Protein AF-A0A3M1YG56-F1 (afdb_monomer_lite)

Structure (mmCIF, N/CA/C/O backbone):
data_AF-A0A3M1YG56-F1
#
_entry.id   AF-A0A3M1YG56-F1
#
loop_
_atom_site.group_PDB
_atom_site.id
_atom_site.type_symbol
_atom_site.label_atom_id
_atom_site.label_alt_id
_atom_site.label_comp_id
_atom_site.label_asym_id
_atom_site.label_entity_id
_atom_site.label_seq_id
_atom_site.pdbx_PDB_ins_code
_atom_site.Cartn_x
_atom_site.Cartn_y
_atom_site.Cartn_z
_atom_site.occupancy
_atom_site.B_iso_or_equiv
_atom_site.auth_seq_id
_atom_site.auth_comp_id
_atom_site.auth_asym_id
_atom_site.auth_atom_id
_atom_site.pdbx_PDB_model_num
ATOM 1 N N . MET A 1 1 ? -14.607 -6.854 -1.137 1.00 84.62 1 MET A N 1
ATOM 2 C CA . MET A 1 1 ? -14.211 -7.773 -2.242 1.00 84.62 1 MET A CA 1
ATOM 3 C C . MET A 1 1 ? -13.943 -9.179 -1.688 1.00 84.62 1 MET A C 1
ATOM 5 O O . MET A 1 1 ? -14.117 -9.365 -0.492 1.00 84.62 1 MET A O 1
ATOM 9 N N . GLN A 1 2 ? -13.578 -10.188 -2.498 1.00 87.44 2 GLN A N 1
ATOM 10 C CA . GLN A 1 2 ? -13.182 -11.500 -1.943 1.00 87.44 2 GLN A CA 1
ATOM 11 C C . GLN A 1 2 ? -11.923 -11.340 -1.071 1.00 87.44 2 GLN A C 1
ATOM 13 O O . GLN A 1 2 ? -11.039 -10.563 -1.417 1.00 87.44 2 GLN A O 1
ATOM 18 N N . PHE A 1 3 ? -11.859 -12.056 0.054 1.00 92.69 3 PHE A N 1
ATOM 19 C CA . PHE A 1 3 ? -10.696 -12.068 0.946 1.00 92.69 3 PHE A CA 1
ATOM 20 C C . PHE A 1 3 ? -9.442 -12.590 0.234 1.00 92.69 3 PHE A C 1
ATOM 22 O O . PHE A 1 3 ? -9.493 -13.628 -0.438 1.00 92.69 3 PHE A O 1
ATOM 29 N N . ILE A 1 4 ? -8.329 -11.882 0.404 1.00 95.19 4 ILE A N 1
ATOM 30 C CA . ILE A 1 4 ? -7.024 -12.229 -0.152 1.00 95.19 4 ILE A CA 1
ATOM 31 C C . ILE A 1 4 ? -6.170 -12.774 0.984 1.00 95.19 4 ILE A C 1
ATOM 33 O O . ILE A 1 4 ? -5.742 -12.033 1.857 1.00 95.19 4 ILE A O 1
ATOM 37 N N . SER A 1 5 ? -5.939 -14.083 0.960 1.00 96.19 5 SER A N 1
ATOM 38 C CA . SER A 1 5 ? -5.171 -14.766 2.000 1.00 96.19 5 SER A CA 1
ATOM 39 C C . SER A 1 5 ? -3.678 -14.467 1.913 1.00 96.19 5 SER A C 1
ATOM 41 O O . SER A 1 5 ? -3.145 -14.395 0.802 1.00 96.19 5 SER A O 1
ATOM 43 N N . GLU A 1 6 ? -2.995 -14.514 3.051 1.00 95.69 6 GLU A N 1
ATOM 44 C CA . GLU A 1 6 ? -1.534 -14.494 3.203 1.00 95.69 6 GLU A CA 1
ATOM 45 C C . GLU A 1 6 ? -0.798 -15.335 2.145 1.00 95.69 6 GLU A C 1
ATOM 47 O O . GLU A 1 6 ? 0.073 -14.828 1.448 1.00 95.69 6 GLU A O 1
ATOM 52 N N . THR A 1 7 ? -1.225 -16.578 1.896 1.00 96.50 7 THR A N 1
ATOM 53 C CA . THR A 1 7 ? -0.599 -17.456 0.884 1.00 96.50 7 THR A CA 1
ATOM 54 C C . THR A 1 7 ? -0.560 -16.849 -0.526 1.00 96.50 7 THR A C 1
ATOM 56 O O . THR A 1 7 ? 0.366 -17.109 -1.292 1.00 96.50 7 THR A O 1
ATOM 59 N N . ILE A 1 8 ? -1.570 -16.063 -0.907 1.00 96.62 8 ILE A N 1
ATOM 60 C CA . ILE A 1 8 ? -1.601 -15.388 -2.213 1.00 96.62 8 ILE A CA 1
ATOM 61 C C . ILE A 1 8 ? -0.617 -14.221 -2.206 1.00 96.62 8 ILE A C 1
ATOM 63 O O . ILE A 1 8 ? 0.118 -14.040 -3.176 1.00 96.62 8 ILE A O 1
ATOM 67 N N . ILE A 1 9 ? -0.582 -13.471 -1.106 1.00 97.25 9 ILE A N 1
ATOM 68 C CA . ILE A 1 9 ? 0.311 -12.328 -0.912 1.00 97.25 9 ILE A CA 1
ATOM 69 C C . ILE A 1 9 ? 1.769 -12.789 -0.990 1.00 97.25 9 ILE A C 1
ATOM 71 O O . ILE A 1 9 ? 2.539 -12.231 -1.766 1.00 97.25 9 ILE A O 1
ATOM 75 N N . GLU A 1 10 ? 2.129 -13.861 -0.282 1.00 96.38 10 GLU A N 1
ATOM 76 C CA . GLU A 1 10 ? 3.468 -14.460 -0.311 1.00 96.38 10 GLU A CA 1
ATOM 77 C C . GLU A 1 10 ? 3.866 -14.901 -1.725 1.00 96.38 10 GLU A C 1
ATOM 79 O O . GLU A 1 10 ? 4.941 -14.553 -2.214 1.00 96.38 10 GLU A O 1
ATOM 84 N N . GLN A 1 11 ? 2.982 -15.614 -2.434 1.00 96.69 11 GLN A N 1
ATOM 85 C CA . GLN A 1 11 ? 3.248 -16.057 -3.808 1.00 96.69 11 GLN A CA 1
ATOM 86 C C . GLN A 1 11 ? 3.488 -14.883 -4.759 1.00 96.69 11 GLN A C 1
ATOM 88 O O . GLN A 1 11 ? 4.349 -14.955 -5.645 1.00 96.69 11 GLN A O 1
ATOM 93 N N . VAL A 1 12 ? 2.720 -13.805 -4.597 1.00 96.56 12 VAL A N 1
ATOM 94 C CA . VAL A 1 12 ? 2.878 -12.583 -5.383 1.00 96.56 12 VAL A CA 1
ATOM 95 C C . VAL A 1 12 ? 4.171 -11.866 -5.005 1.00 96.56 12 VAL A C 1
ATOM 97 O O . VAL A 1 12 ? 4.931 -11.520 -5.908 1.00 96.56 12 VAL A O 1
ATOM 100 N N . ALA A 1 13 ? 4.467 -11.696 -3.717 1.00 95.06 13 ALA A N 1
ATOM 101 C CA . ALA A 1 13 ? 5.701 -11.080 -3.236 1.00 95.06 13 ALA A CA 1
ATOM 102 C C . ALA A 1 13 ? 6.938 -11.824 -3.764 1.00 95.06 13 ALA A C 1
ATOM 104 O O . ALA A 1 13 ? 7.835 -11.208 -4.338 1.00 95.06 13 ALA A O 1
ATOM 105 N N . GLU A 1 14 ? 6.950 -13.159 -3.703 1.00 94.75 14 GLU A N 1
ATOM 106 C CA . GLU A 1 14 ? 8.011 -13.982 -4.292 1.00 94.75 14 GLU A CA 1
ATOM 107 C C . GLU A 1 14 ? 8.111 -13.824 -5.816 1.00 94.75 14 GLU A C 1
ATOM 109 O O . GLU A 1 14 ? 9.202 -13.870 -6.391 1.00 94.75 14 GLU A O 1
ATOM 114 N N . ALA A 1 15 ? 6.983 -13.705 -6.518 1.00 93.56 15 ALA A N 1
ATOM 115 C CA . ALA A 1 15 ? 6.978 -13.512 -7.965 1.00 93.56 15 ALA A CA 1
ATOM 116 C C . ALA A 1 15 ? 7.540 -12.138 -8.357 1.00 93.56 15 ALA A C 1
ATOM 118 O O . ALA A 1 15 ? 8.352 -12.066 -9.278 1.00 93.56 15 ALA A O 1
ATOM 119 N N . VAL A 1 16 ? 7.151 -11.076 -7.646 1.00 92.94 16 VAL A N 1
ATOM 120 C CA . VAL A 1 16 ? 7.657 -9.714 -7.871 1.00 92.94 16 VAL A CA 1
ATOM 121 C C . VAL A 1 16 ? 9.135 -9.623 -7.482 1.00 92.94 16 VAL A C 1
ATOM 123 O O . VAL A 1 16 ? 9.935 -9.113 -8.263 1.00 92.94 16 VAL A O 1
ATOM 126 N N . GLY A 1 17 ? 9.536 -10.187 -6.339 1.00 88.56 17 GLY A N 1
ATOM 127 C CA . GLY A 1 17 ? 10.930 -10.197 -5.883 1.00 88.56 17 GLY A CA 1
ATOM 128 C C . GLY A 1 17 ? 11.881 -10.919 -6.847 1.00 88.56 17 GLY A C 1
ATOM 129 O O . GLY A 1 17 ? 13.010 -10.481 -7.056 1.00 88.56 17 GLY A O 1
ATOM 130 N N . ARG A 1 18 ? 11.410 -11.973 -7.529 1.00 90.38 18 ARG A N 1
ATOM 131 C CA . ARG A 1 18 ? 12.186 -12.699 -8.554 1.00 90.38 18 ARG A CA 1
ATOM 132 C C . ARG A 1 18 ? 12.492 -11.892 -9.814 1.00 90.38 18 ARG A C 1
ATOM 134 O O . ARG A 1 18 ? 13.338 -12.324 -10.596 1.00 90.38 18 ARG A O 1
ATOM 141 N N . LEU A 1 19 ? 11.842 -10.746 -10.019 1.00 85.56 19 LEU A N 1
ATOM 142 C CA . LEU A 1 19 ? 12.144 -9.862 -11.145 1.00 85.56 19 LEU A CA 1
ATOM 143 C C . LEU A 1 19 ? 13.492 -9.146 -10.984 1.00 85.56 19 LEU A C 1
ATOM 145 O O . LEU A 1 19 ? 13.973 -8.568 -11.950 1.00 85.56 19 LEU A O 1
ATOM 149 N N . ASN A 1 20 ? 14.125 -9.191 -9.802 1.00 77.94 20 ASN A N 1
ATOM 150 C CA . ASN A 1 20 ? 15.443 -8.592 -9.548 1.00 77.94 20 ASN A CA 1
ATOM 151 C C . ASN A 1 20 ? 15.546 -7.117 -9.997 1.00 77.94 20 ASN A C 1
ATOM 153 O O . ASN A 1 20 ? 16.582 -6.686 -10.499 1.00 77.94 20 ASN A O 1
ATOM 157 N N . GLY A 1 21 ? 14.464 -6.350 -9.834 1.00 74.69 21 GLY A N 1
ATOM 158 C CA . GLY A 1 21 ? 14.385 -4.943 -10.238 1.00 74.69 21 GLY A CA 1
ATOM 159 C C . GLY A 1 21 ? 13.814 -4.689 -11.638 1.00 74.69 21 GLY A C 1
ATOM 160 O O . GLY A 1 21 ? 13.499 -3.543 -11.933 1.00 74.69 21 GLY A O 1
ATOM 161 N N . GLU A 1 22 ? 13.590 -5.718 -12.463 1.00 85.94 22 GLU A N 1
ATOM 162 C CA . GLU A 1 22 ? 12.938 -5.601 -13.783 1.00 85.94 22 GLU A CA 1
ATOM 163 C C . GLU A 1 22 ? 11.405 -5.484 -13.647 1.00 85.94 22 GLU A C 1
ATOM 165 O O . GLU A 1 22 ? 10.633 -6.347 -14.078 1.00 85.94 22 GLU A O 1
ATOM 170 N N . THR A 1 23 ? 10.940 -4.434 -12.966 1.00 89.31 23 THR A N 1
ATOM 171 C CA . THR A 1 23 ? 9.514 -4.208 -12.675 1.00 89.31 23 THR A CA 1
ATOM 172 C C . THR A 1 23 ? 8.784 -3.447 -13.780 1.00 89.31 23 THR A C 1
ATOM 174 O O . THR A 1 23 ? 7.560 -3.315 -13.716 1.00 89.31 23 THR A O 1
ATOM 177 N N . GLU A 1 24 ? 9.473 -2.998 -14.835 1.00 91.50 24 GLU A N 1
ATOM 178 C CA . GLU A 1 24 ? 8.887 -2.209 -15.924 1.00 91.50 24 GLU A CA 1
ATOM 179 C C . GLU A 1 24 ? 7.642 -2.851 -16.555 1.00 91.50 24 GLU A C 1
ATOM 181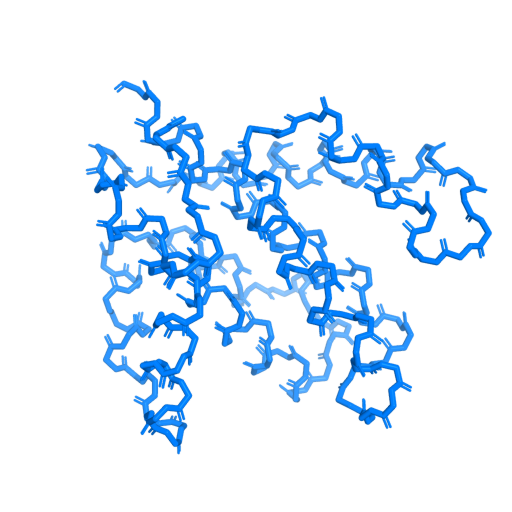 O O . GLU A 1 24 ? 6.676 -2.121 -16.805 1.00 91.50 24 GLU A O 1
ATOM 186 N N . PRO A 1 25 ? 7.581 -4.182 -16.785 1.00 92.56 25 PRO A N 1
ATOM 187 C CA . PRO A 1 25 ? 6.370 -4.812 -17.302 1.00 92.56 25 PRO A CA 1
ATOM 188 C C . PRO A 1 25 ? 5.181 -4.688 -16.341 1.00 92.56 25 PRO A C 1
ATOM 190 O O . PRO A 1 25 ? 4.061 -4.438 -16.786 1.00 92.56 25 PRO A O 1
ATOM 193 N N . LEU A 1 26 ? 5.418 -4.817 -15.031 1.00 94.69 26 LEU A N 1
ATOM 194 C CA . LEU A 1 26 ? 4.374 -4.679 -14.013 1.00 94.69 26 LEU A CA 1
ATOM 195 C C . LEU A 1 26 ? 3.910 -3.230 -13.887 1.00 94.69 26 LEU A C 1
ATOM 197 O O . LEU A 1 26 ? 2.711 -2.981 -13.806 1.00 94.69 26 LEU A O 1
ATOM 201 N N . VAL A 1 27 ? 4.838 -2.274 -13.932 1.00 96.06 27 VAL A N 1
ATOM 202 C CA . VAL A 1 27 ? 4.516 -0.841 -13.916 1.00 96.06 27 VAL A CA 1
ATOM 203 C C . VAL A 1 27 ? 3.712 -0.453 -15.158 1.00 96.06 27 VAL A C 1
ATOM 205 O O . VAL A 1 27 ? 2.755 0.315 -15.063 1.00 96.06 27 VAL A O 1
ATOM 208 N N . ALA A 1 28 ? 4.053 -0.998 -16.329 1.00 96.56 28 ALA A N 1
ATOM 209 C CA . ALA A 1 28 ? 3.289 -0.777 -17.553 1.00 96.56 28 ALA A CA 1
ATOM 210 C C . ALA A 1 28 ? 1.869 -1.361 -17.459 1.00 96.56 28 ALA A C 1
ATOM 212 O O . ALA A 1 28 ? 0.916 -0.710 -17.891 1.00 96.56 28 ALA A O 1
ATOM 213 N N . GLU A 1 29 ? 1.715 -2.550 -16.868 1.00 96.12 29 GLU A N 1
ATOM 214 C CA . GLU A 1 29 ? 0.399 -3.152 -16.633 1.00 96.12 29 GLU A CA 1
ATOM 215 C C . GLU A 1 29 ? -0.419 -2.331 -15.620 1.00 96.12 29 GLU A C 1
ATOM 217 O O . GLU A 1 29 ? -1.583 -2.024 -15.887 1.00 96.12 29 GLU A O 1
ATOM 222 N N . LEU A 1 30 ? 0.199 -1.893 -14.515 1.00 96.88 30 LEU A N 1
ATOM 223 C CA . LEU A 1 30 ? -0.426 -1.012 -13.526 1.00 96.88 30 LEU A CA 1
ATOM 224 C C . LEU A 1 30 ? -0.886 0.291 -14.183 1.00 96.88 30 LEU A C 1
ATOM 226 O O . LEU A 1 30 ? -2.030 0.689 -14.013 1.00 96.88 30 LEU A O 1
ATOM 230 N N . LYS A 1 31 ? -0.049 0.924 -15.012 1.00 96.75 31 LYS A N 1
ATOM 231 C CA . LYS A 1 31 ? -0.424 2.133 -15.760 1.00 96.75 31 LYS A CA 1
ATOM 232 C C . LYS A 1 31 ? -1.653 1.921 -16.640 1.00 96.75 31 LYS A C 1
ATOM 234 O O . LYS A 1 31 ? -2.453 2.837 -16.815 1.00 96.75 31 LYS A O 1
ATOM 239 N N . GLN A 1 32 ? -1.755 0.750 -17.262 1.00 96.56 32 GLN A N 1
ATOM 240 C CA . GLN A 1 32 ? -2.847 0.434 -18.172 1.00 96.56 32 GLN A CA 1
ATOM 241 C C . GLN A 1 32 ? -4.157 0.183 -17.422 1.00 96.56 32 GLN A C 1
ATOM 243 O O . GLN A 1 32 ? -5.209 0.620 -17.888 1.00 96.56 32 GLN A O 1
ATOM 248 N N . LYS A 1 33 ? -4.096 -0.541 -16.301 1.00 96.06 33 LYS A N 1
ATOM 249 C CA . LYS A 1 33 ? -5.276 -0.974 -15.543 1.00 96.06 33 LYS A CA 1
ATOM 250 C C . LYS A 1 33 ? -5.705 0.015 -14.466 1.00 96.06 33 LYS A C 1
ATOM 252 O O . LYS A 1 33 ? -6.896 0.218 -14.293 1.00 96.06 33 LYS A O 1
ATOM 257 N N . GLU A 1 34 ? -4.749 0.636 -13.790 1.00 97.25 34 GLU A N 1
ATOM 258 C CA . GLU A 1 34 ? -4.940 1.550 -12.661 1.00 97.25 34 GLU A CA 1
ATOM 259 C C . GLU A 1 34 ? -4.095 2.831 -12.831 1.00 97.25 34 GLU A C 1
ATOM 261 O O . GLU A 1 34 ? -3.185 3.117 -12.042 1.00 97.25 34 GLU A O 1
ATOM 266 N N . PRO A 1 35 ? -4.363 3.642 -13.874 1.00 97.44 35 PRO A N 1
ATOM 267 C CA . PRO A 1 35 ? -3.569 4.834 -14.171 1.00 97.44 35 PRO A CA 1
ATOM 268 C C . PRO A 1 35 ? -3.559 5.860 -13.029 1.00 97.44 35 PRO A C 1
ATOM 270 O O . PRO A 1 35 ? -2.558 6.558 -12.860 1.00 97.44 35 PRO A O 1
ATOM 273 N N . ALA A 1 36 ? -4.644 5.960 -12.252 1.00 98.06 36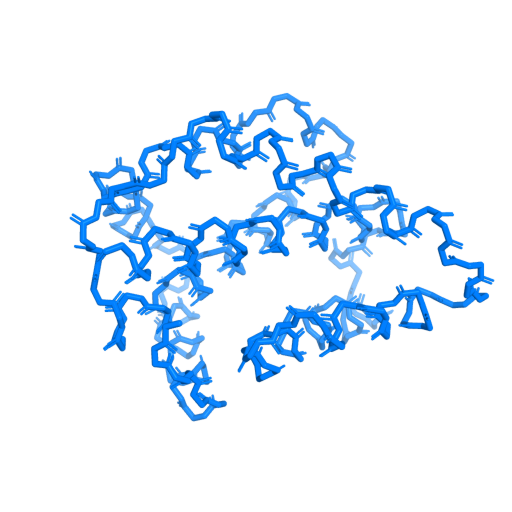 ALA A N 1
ATOM 274 C CA . ALA A 1 36 ? -4.737 6.884 -11.123 1.00 98.06 36 ALA A CA 1
ATOM 275 C C . ALA A 1 36 ? -3.789 6.490 -9.980 1.00 98.06 36 ALA A C 1
ATOM 277 O O . ALA A 1 36 ? -3.104 7.360 -9.449 1.00 98.06 36 ALA A O 1
ATOM 278 N N . ILE A 1 37 ? -3.671 5.191 -9.676 1.00 98.19 37 ILE A N 1
ATOM 279 C CA . ILE A 1 37 ? -2.741 4.684 -8.655 1.00 98.19 37 ILE A CA 1
ATOM 280 C C . ILE A 1 37 ? -1.296 4.992 -9.056 1.00 98.19 37 ILE A C 1
ATOM 282 O O . ILE A 1 37 ? -0.530 5.513 -8.248 1.00 98.19 37 ILE A O 1
ATOM 286 N N . LEU A 1 38 ? -0.912 4.745 -10.315 1.00 97.50 38 LEU A N 1
ATOM 287 C CA . LEU A 1 38 ? 0.443 5.085 -10.758 1.00 97.50 38 LEU A CA 1
ATOM 288 C C . LEU A 1 38 ? 0.697 6.599 -10.705 1.00 97.50 38 LEU A C 1
ATOM 290 O O . LEU A 1 38 ? 1.761 7.027 -10.264 1.00 97.50 38 LEU A O 1
ATOM 294 N N . ALA A 1 39 ? -0.270 7.414 -11.138 1.00 97.25 39 ALA A N 1
ATOM 295 C CA . ALA A 1 39 ? -0.148 8.868 -11.064 1.00 97.25 39 ALA A CA 1
ATOM 296 C C . ALA A 1 39 ? 0.064 9.337 -9.616 1.00 97.25 39 ALA A C 1
ATOM 298 O O . ALA A 1 39 ? 0.958 10.146 -9.375 1.00 97.25 39 ALA A O 1
ATOM 299 N N . TYR A 1 40 ? -0.688 8.774 -8.667 1.00 97.88 40 TYR A N 1
ATOM 300 C CA . TYR A 1 40 ? -0.548 9.038 -7.238 1.00 97.88 40 TYR A CA 1
ATOM 301 C C . TYR A 1 40 ? 0.852 8.692 -6.718 1.00 97.88 40 TYR A C 1
ATOM 303 O O . TYR A 1 40 ? 1.530 9.571 -6.186 1.00 97.88 40 TYR A O 1
ATOM 311 N N . LEU A 1 41 ? 1.340 7.473 -6.973 1.00 96.69 41 LEU A N 1
ATOM 312 C CA . LEU A 1 41 ? 2.679 7.017 -6.563 1.00 96.69 41 LEU A CA 1
ATOM 313 C C . LEU A 1 41 ? 3.818 7.888 -7.122 1.00 96.69 41 LEU A C 1
ATOM 315 O O . LEU A 1 41 ? 4.873 8.026 -6.505 1.00 96.69 41 LEU A O 1
ATOM 319 N N . THR A 1 42 ? 3.607 8.491 -8.293 1.00 93.56 42 THR A N 1
ATOM 320 C CA . THR A 1 42 ? 4.576 9.393 -8.943 1.00 93.56 42 THR A CA 1
ATOM 321 C C . THR A 1 42 ? 4.341 10.876 -8.649 1.00 93.56 42 THR A C 1
ATOM 323 O O . THR A 1 42 ? 5.005 11.726 -9.241 1.00 93.56 42 THR A O 1
ATOM 326 N N . SER A 1 43 ? 3.403 11.202 -7.758 1.00 93.25 43 SER A N 1
ATOM 327 C CA . SER A 1 43 ? 3.063 12.583 -7.426 1.00 93.25 43 SER A CA 1
ATOM 328 C C . SER A 1 43 ? 4.121 13.260 -6.547 1.00 93.25 43 SER A C 1
ATOM 330 O O . SER A 1 43 ? 4.942 12.621 -5.876 1.00 93.25 43 SER A O 1
ATOM 332 N N . ASP A 1 44 ? 4.060 14.591 -6.506 1.00 88.12 44 ASP A N 1
ATOM 333 C CA . ASP A 1 44 ? 4.921 15.407 -5.648 1.00 88.12 44 ASP A CA 1
ATOM 334 C C . ASP A 1 44 ? 4.606 15.235 -4.148 1.00 88.12 44 ASP A C 1
ATOM 336 O O . ASP A 1 44 ? 5.432 15.606 -3.312 1.00 88.12 44 ASP A O 1
ATOM 340 N N . GLY A 1 45 ? 3.463 14.627 -3.791 1.00 86.06 45 GLY A N 1
ATOM 341 C CA . GLY A 1 45 ? 3.075 14.345 -2.401 1.00 86.06 45 GLY A CA 1
ATOM 342 C C . GLY A 1 45 ? 4.090 13.473 -1.657 1.00 86.06 45 GLY A C 1
ATOM 343 O O . GLY A 1 45 ? 4.288 13.621 -0.455 1.00 86.06 45 GLY A O 1
ATOM 344 N N . PHE A 1 46 ? 4.847 12.661 -2.395 1.00 93.31 46 PHE A N 1
ATOM 345 C CA . PHE A 1 46 ? 5.917 11.824 -1.857 1.00 93.31 46 PHE A CA 1
ATOM 346 C C . PHE A 1 46 ? 7.281 12.522 -1.806 1.00 93.31 46 PHE A C 1
ATOM 348 O O . PHE A 1 46 ? 8.300 11.865 -1.614 1.00 93.31 46 PHE A O 1
ATOM 355 N N . GLY A 1 47 ? 7.332 13.851 -1.975 1.00 90.00 47 GLY A N 1
ATOM 356 C CA . GLY A 1 47 ? 8.545 14.684 -1.961 1.00 90.00 47 GLY A CA 1
ATOM 357 C C . GLY A 1 47 ? 9.489 14.456 -0.776 1.00 90.00 47 GLY A C 1
ATOM 358 O O . GLY A 1 47 ? 10.697 14.616 -0.929 1.00 90.00 47 GLY A O 1
ATOM 359 N N . ILE A 1 48 ? 8.941 14.062 0.376 1.00 92.56 48 ILE A N 1
ATOM 360 C CA . ILE A 1 48 ? 9.693 13.760 1.600 1.00 92.56 48 ILE A CA 1
ATOM 361 C C . ILE A 1 48 ? 10.443 12.421 1.538 1.00 92.56 48 ILE A C 1
ATOM 363 O O . ILE A 1 48 ? 11.444 12.263 2.230 1.00 92.56 48 ILE A O 1
ATOM 367 N N . LEU A 1 49 ? 9.985 11.486 0.698 1.00 95.81 49 LEU A N 1
ATOM 368 C CA . LEU A 1 49 ? 10.586 10.167 0.546 1.00 95.81 49 LEU A CA 1
ATOM 369 C C . LEU A 1 49 ? 11.877 10.241 -0.270 1.00 95.81 49 LEU A C 1
ATOM 371 O O . LEU A 1 49 ? 11.932 10.846 -1.350 1.00 95.81 49 LEU A O 1
ATOM 375 N N . THR A 1 50 ? 12.896 9.553 0.226 1.00 95.00 50 THR A N 1
ATOM 376 C CA . THR A 1 50 ? 14.134 9.259 -0.492 1.00 95.00 50 THR A CA 1
ATOM 377 C C . THR A 1 50 ? 13.872 8.325 -1.681 1.00 95.00 50 THR A C 1
ATOM 379 O O . THR A 1 50 ? 12.826 7.683 -1.780 1.00 95.00 50 THR A O 1
ATOM 382 N N . ASN A 1 51 ? 14.827 8.225 -2.612 1.00 93.62 51 ASN A N 1
ATOM 383 C CA . ASN A 1 51 ? 14.675 7.324 -3.761 1.00 93.62 51 ASN A CA 1
ATOM 384 C C . ASN A 1 51 ? 14.487 5.848 -3.344 1.00 93.62 51 ASN A C 1
ATOM 386 O O . ASN A 1 51 ? 13.557 5.239 -3.862 1.00 93.62 51 ASN A O 1
ATOM 390 N N . PRO A 1 52 ? 15.263 5.288 -2.387 1.00 93.44 52 PRO A N 1
ATOM 391 C CA . PRO A 1 52 ? 15.025 3.926 -1.903 1.00 93.44 52 PRO A CA 1
ATOM 392 C C . PRO A 1 52 ? 13.617 3.714 -1.337 1.00 93.44 52 PRO A C 1
ATOM 394 O O . PRO A 1 52 ? 12.987 2.706 -1.633 1.00 93.44 52 PRO A O 1
ATOM 397 N N . GLU A 1 53 ? 13.085 4.681 -0.587 1.00 95.00 53 GLU A N 1
ATOM 398 C CA . GLU A 1 53 ? 11.729 4.593 -0.027 1.00 95.00 53 GLU A CA 1
ATOM 399 C C . GLU A 1 53 ? 10.652 4.648 -1.113 1.00 95.00 53 GLU A C 1
ATOM 401 O O . GLU A 1 53 ? 9.634 3.972 -1.005 1.00 95.00 53 GLU A O 1
ATOM 406 N N . ARG A 1 54 ? 10.869 5.422 -2.184 1.00 95.12 54 ARG A N 1
ATOM 407 C CA . ARG A 1 54 ? 9.963 5.455 -3.343 1.00 95.12 54 ARG A CA 1
ATOM 408 C C . ARG A 1 54 ? 9.993 4.149 -4.126 1.00 95.12 54 ARG A C 1
ATOM 410 O O . ARG A 1 54 ? 8.936 3.669 -4.529 1.00 95.12 54 ARG A O 1
ATOM 417 N N . ASP A 1 55 ? 11.177 3.577 -4.321 1.00 93.12 55 ASP A N 1
ATOM 418 C CA . ASP A 1 55 ? 11.336 2.278 -4.975 1.00 93.12 55 ASP A CA 1
ATOM 419 C C . ASP A 1 55 ? 10.670 1.173 -4.140 1.00 93.12 55 ASP A C 1
ATOM 421 O O . ASP A 1 55 ? 9.976 0.310 -4.683 1.00 93.12 55 ASP A O 1
ATOM 425 N N . TYR A 1 56 ? 10.804 1.245 -2.813 1.00 94.12 56 TYR A N 1
ATOM 426 C CA . TYR A 1 56 ? 10.160 0.317 -1.891 1.00 94.12 56 TYR A CA 1
ATOM 427 C C . TYR A 1 56 ? 8.636 0.483 -1.859 1.00 94.12 56 TYR A C 1
ATOM 429 O O . TYR A 1 56 ? 7.911 -0.501 -1.991 1.00 94.12 56 TYR A O 1
ATOM 437 N N . LEU A 1 57 ? 8.133 1.719 -1.796 1.00 96.00 57 LEU A N 1
ATOM 438 C CA . LEU A 1 57 ? 6.705 2.019 -1.916 1.00 96.00 57 LEU A CA 1
ATOM 439 C C . LEU A 1 57 ? 6.133 1.470 -3.229 1.00 96.00 57 LEU A C 1
ATOM 441 O O . LEU A 1 57 ? 5.079 0.834 -3.220 1.00 96.00 57 LEU A O 1
ATOM 445 N N . LEU A 1 58 ? 6.827 1.672 -4.354 1.00 95.75 58 LEU A N 1
ATOM 446 C CA . LEU A 1 58 ? 6.409 1.125 -5.644 1.00 95.75 58 LEU A CA 1
ATOM 447 C C . LEU A 1 58 ? 6.372 -0.407 -5.611 1.00 95.75 58 LEU A C 1
ATOM 449 O O . LEU A 1 58 ? 5.398 -1.000 -6.071 1.00 95.75 58 LEU A O 1
ATOM 453 N N . TYR A 1 59 ? 7.401 -1.050 -5.058 1.00 95.31 59 TYR A N 1
ATOM 454 C CA . TYR A 1 59 ? 7.438 -2.501 -4.894 1.00 95.31 59 TYR A CA 1
ATOM 455 C C . TYR A 1 59 ? 6.241 -3.015 -4.078 1.00 95.31 59 TYR A C 1
ATOM 457 O O . TYR A 1 59 ? 5.510 -3.888 -4.552 1.00 95.31 59 TYR A O 1
ATOM 465 N N . LEU A 1 60 ? 5.992 -2.441 -2.899 1.00 96.81 60 LEU A N 1
ATOM 466 C CA . LEU A 1 60 ? 4.879 -2.834 -2.032 1.00 96.81 60 LEU A CA 1
ATOM 467 C C . LEU A 1 60 ? 3.524 -2.595 -2.708 1.00 96.81 60 LEU A C 1
ATOM 469 O O . LEU A 1 60 ? 2.655 -3.465 -2.666 1.00 96.81 60 LEU A O 1
ATOM 473 N N . ALA A 1 61 ? 3.360 -1.468 -3.405 1.00 97.94 61 ALA A N 1
ATOM 474 C CA . ALA A 1 61 ? 2.145 -1.166 -4.155 1.00 97.94 61 ALA A CA 1
ATOM 475 C C . ALA A 1 61 ? 1.907 -2.166 -5.298 1.00 97.94 61 ALA A C 1
ATOM 477 O O . ALA A 1 61 ? 0.766 -2.561 -5.542 1.00 97.94 61 ALA A O 1
ATOM 478 N N . LEU A 1 62 ? 2.966 -2.621 -5.980 1.00 97.38 62 LEU A N 1
ATOM 479 C CA . LEU A 1 62 ? 2.861 -3.672 -6.992 1.00 97.38 62 LEU A CA 1
ATOM 480 C C . LEU A 1 62 ? 2.436 -5.005 -6.373 1.00 97.38 62 LEU A C 1
ATOM 482 O O . LEU A 1 62 ? 1.559 -5.661 -6.931 1.00 97.38 62 LEU A O 1
ATOM 486 N N . VAL A 1 63 ? 3.007 -5.404 -5.233 1.00 97.62 63 VAL A N 1
ATOM 487 C CA . VAL A 1 63 ? 2.607 -6.636 -4.530 1.00 97.62 63 VAL A CA 1
ATOM 488 C C . VAL A 1 63 ? 1.143 -6.563 -4.094 1.00 97.62 63 VAL A C 1
ATOM 490 O O . VAL A 1 63 ? 0.372 -7.477 -4.393 1.00 97.62 63 VAL A O 1
ATOM 493 N N . LEU A 1 64 ? 0.737 -5.457 -3.472 1.00 97.75 64 LEU A N 1
ATOM 494 C CA . LEU A 1 64 ? -0.638 -5.193 -3.049 1.00 97.75 64 LEU A CA 1
ATOM 495 C C . LEU A 1 64 ? -1.614 -5.296 -4.228 1.00 97.75 64 LEU A C 1
ATOM 497 O O . LEU A 1 64 ? -2.528 -6.121 -4.225 1.00 97.75 64 LEU A O 1
ATOM 501 N N . TRP A 1 65 ? -1.380 -4.511 -5.281 1.00 97.25 65 TRP A N 1
ATOM 502 C CA . TRP A 1 65 ? -2.243 -4.482 -6.458 1.00 97.25 65 TRP A CA 1
ATOM 503 C C . TRP A 1 65 ? -2.321 -5.842 -7.160 1.00 97.25 65 TRP A C 1
ATOM 505 O O . TRP A 1 65 ? -3.409 -6.285 -7.525 1.00 97.25 65 TRP A O 1
ATOM 515 N N . ARG A 1 66 ? -1.192 -6.542 -7.326 1.00 96.25 66 ARG A N 1
ATOM 516 C CA . ARG A 1 66 ? -1.162 -7.871 -7.957 1.00 96.25 66 ARG A CA 1
ATOM 517 C C . ARG A 1 66 ? -1.896 -8.922 -7.134 1.00 96.25 66 ARG A C 1
ATOM 519 O O . ARG A 1 66 ? -2.536 -9.789 -7.726 1.00 96.25 66 ARG A O 1
ATOM 526 N N . SER A 1 67 ? -1.826 -8.834 -5.808 1.00 97.06 67 SER A N 1
ATOM 527 C CA . SER A 1 67 ? -2.554 -9.726 -4.900 1.00 97.06 67 SER A CA 1
ATOM 528 C C . SER A 1 67 ? -4.061 -9.518 -5.020 1.00 97.06 67 SER A C 1
ATOM 530 O O . SER A 1 67 ? -4.804 -10.489 -5.161 1.00 97.06 67 SER A O 1
ATOM 532 N N . VAL A 1 68 ? -4.505 -8.257 -5.085 1.00 95.62 68 VAL A N 1
ATOM 533 C CA . VAL A 1 68 ? -5.909 -7.925 -5.365 1.00 95.62 68 VAL A CA 1
ATOM 534 C C . VAL A 1 68 ? -6.331 -8.428 -6.736 1.00 95.62 68 VAL A C 1
ATOM 536 O O . VAL A 1 68 ? -7.322 -9.143 -6.853 1.00 95.62 68 VAL A O 1
ATOM 539 N N . GLU A 1 69 ? -5.566 -8.121 -7.776 1.00 93.88 69 GLU A N 1
ATOM 540 C CA . GLU A 1 69 ? -5.922 -8.451 -9.154 1.00 93.88 69 GLU A CA 1
ATOM 541 C C . GLU A 1 69 ? -5.966 -9.969 -9.418 1.00 93.88 69 GLU A C 1
ATOM 543 O O . GLU A 1 69 ? -6.715 -10.427 -10.282 1.00 93.88 69 GLU A O 1
ATOM 548 N N . ALA A 1 70 ? -5.204 -10.765 -8.660 1.00 92.81 70 ALA A N 1
ATOM 549 C CA . ALA A 1 70 ? -5.220 -12.225 -8.745 1.00 92.81 70 ALA A CA 1
ATOM 550 C C . ALA A 1 70 ? -6.538 -12.853 -8.256 1.00 92.81 70 ALA A C 1
ATOM 552 O O . ALA A 1 70 ? -6.894 -13.947 -8.698 1.00 92.81 70 ALA A O 1
ATOM 553 N N . VAL A 1 71 ? -7.258 -12.176 -7.356 1.00 92.69 71 VAL A N 1
ATOM 554 C CA . VAL A 1 71 ? -8.463 -12.703 -6.691 1.00 92.69 71 VAL A CA 1
ATOM 555 C C . VAL A 1 71 ? -9.720 -11.958 -7.128 1.00 92.69 71 VAL A C 1
ATOM 557 O O . VAL A 1 71 ? -10.758 -12.568 -7.382 1.00 92.69 71 VAL A O 1
ATOM 560 N N . ALA A 1 72 ? -9.623 -10.639 -7.240 1.00 89.12 72 ALA A N 1
ATOM 561 C CA . ALA A 1 72 ? -10.710 -9.731 -7.553 1.00 89.12 72 ALA A CA 1
ATOM 562 C C . ALA A 1 72 ? -10.317 -8.838 -8.747 1.00 89.12 72 ALA A C 1
ATOM 564 O O . ALA A 1 72 ? -9.904 -7.689 -8.557 1.00 89.12 72 ALA A O 1
ATOM 565 N N . PRO A 1 73 ? -10.454 -9.345 -9.989 1.00 82.88 73 PRO A N 1
ATOM 566 C CA . PRO A 1 73 ? -10.167 -8.564 -11.185 1.00 82.88 73 PRO A CA 1
ATOM 567 C C . PRO A 1 73 ? -10.963 -7.257 -11.226 1.00 82.88 73 PRO A C 1
ATOM 569 O O . PRO A 1 73 ? -12.138 -7.221 -10.845 1.00 82.88 73 PRO A O 1
ATOM 572 N N . ALA A 1 74 ? -10.332 -6.199 -11.735 1.00 78.06 74 ALA A N 1
ATOM 573 C CA . ALA A 1 74 ? -10.941 -4.881 -11.871 1.00 78.06 74 ALA A CA 1
ATOM 574 C C . ALA A 1 74 ? -12.290 -4.907 -12.604 1.00 78.06 74 ALA A C 1
ATOM 576 O O . ALA A 1 74 ? -12.376 -5.300 -13.769 1.00 78.06 74 ALA A O 1
ATOM 577 N N . LYS A 1 75 ? -13.344 -4.410 -11.946 1.00 87.31 75 LYS A N 1
ATOM 578 C CA . LYS A 1 75 ? -14.613 -4.068 -12.611 1.00 87.31 75 LYS A CA 1
ATOM 579 C C . LYS A 1 75 ? -14.534 -2.696 -13.275 1.00 87.31 75 LYS A C 1
ATOM 581 O O . LYS A 1 75 ? -15.077 -2.494 -14.360 1.00 87.31 75 LYS A O 1
ATOM 586 N N . ARG A 1 76 ? -13.822 -1.773 -12.629 1.00 93.38 76 ARG A N 1
ATOM 587 C CA . ARG A 1 76 ? -13.448 -0.449 -13.128 1.00 93.38 76 ARG A CA 1
ATOM 588 C C . ARG A 1 76 ? -12.083 -0.046 -12.554 1.00 93.38 76 ARG A C 1
ATOM 590 O O . ARG A 1 76 ? -11.706 -0.587 -11.514 1.00 93.38 76 ARG A O 1
ATOM 597 N N . PRO A 1 77 ? -11.372 0.892 -13.198 1.00 95.12 77 PRO A N 1
ATOM 598 C CA . PRO A 1 77 ? -10.199 1.515 -12.599 1.00 95.12 77 PRO A CA 1
ATOM 599 C C . PRO A 1 77 ? -10.582 2.420 -11.418 1.00 95.12 77 PRO A C 1
ATOM 601 O O . PRO A 1 77 ? -11.689 2.973 -11.376 1.00 95.12 77 PRO A O 1
ATOM 604 N N . VAL A 1 78 ? -9.629 2.603 -10.509 1.00 97.00 78 VAL A N 1
ATOM 605 C CA . VAL A 1 78 ? -9.629 3.631 -9.463 1.00 97.00 78 VAL A CA 1
ATOM 606 C C . VAL A 1 78 ? -9.529 5.022 -10.097 1.00 97.00 78 VAL A C 1
ATOM 608 O O . VAL A 1 78 ? -8.846 5.225 -11.109 1.00 97.00 78 VAL A O 1
ATOM 611 N N . THR A 1 79 ? -10.215 5.992 -9.503 1.00 97.06 79 THR A N 1
ATOM 612 C CA . THR A 1 79 ? -10.220 7.398 -9.921 1.00 97.06 79 THR A CA 1
ATOM 613 C C . THR A 1 79 ? -9.344 8.267 -9.014 1.00 97.06 79 THR A C 1
ATOM 615 O O . THR A 1 79 ? -8.942 7.859 -7.931 1.00 97.06 79 THR A O 1
ATOM 618 N N . GLN A 1 80 ? -9.014 9.480 -9.466 1.00 96.75 80 GLN A N 1
ATOM 619 C CA . GLN A 1 80 ? -8.236 10.422 -8.650 1.00 96.75 80 GLN A CA 1
ATOM 620 C C . GLN A 1 80 ? -9.030 10.956 -7.454 1.00 96.75 80 GLN A C 1
ATOM 622 O O . GLN A 1 80 ? -8.437 11.179 -6.403 1.00 96.75 80 GLN A O 1
ATOM 627 N N . ASP A 1 81 ? -10.344 11.135 -7.612 1.00 97.38 81 ASP A N 1
ATOM 628 C CA . ASP A 1 81 ? -11.212 11.627 -6.540 1.00 97.38 81 ASP A CA 1
ATOM 629 C C . ASP A 1 81 ? -11.258 10.615 -5.384 1.00 97.38 81 ASP A C 1
ATOM 631 O O . ASP A 1 81 ? -11.041 10.991 -4.239 1.00 97.38 81 ASP A O 1
ATOM 635 N N . GLU A 1 82 ? -11.395 9.320 -5.692 1.00 97.31 82 GLU A N 1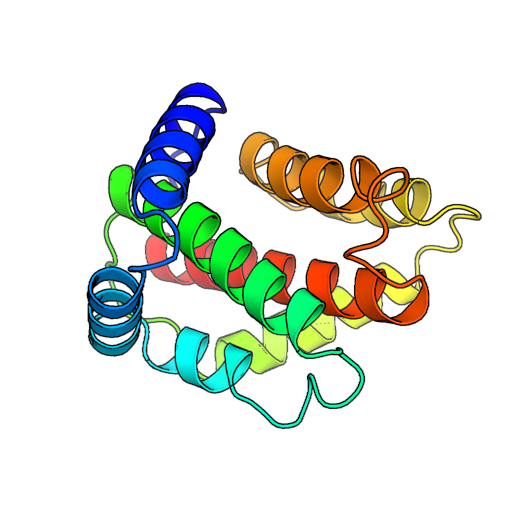
ATOM 636 C CA . GLU A 1 82 ? -11.358 8.240 -4.690 1.00 97.31 82 GLU A CA 1
ATOM 637 C C . GLU A 1 82 ? -10.037 8.184 -3.929 1.00 97.31 82 GLU A C 1
ATOM 639 O O . GLU A 1 82 ? -10.033 7.984 -2.719 1.00 97.31 82 GLU A O 1
ATOM 644 N N . ILE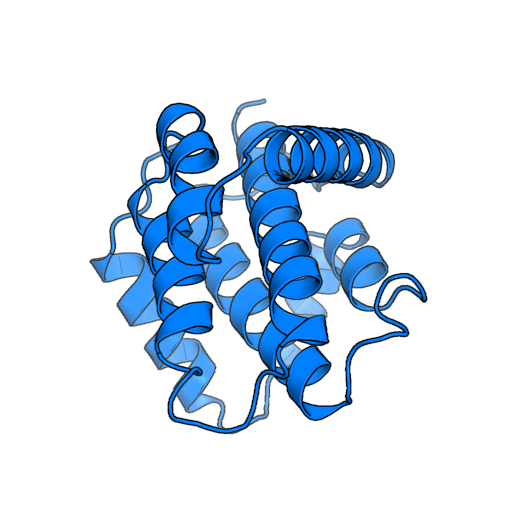 A 1 83 ? -8.914 8.387 -4.626 1.00 98.19 83 ILE A N 1
ATOM 645 C CA . ILE A 1 83 ? -7.597 8.443 -3.983 1.00 98.19 83 ILE A CA 1
ATOM 646 C C . ILE A 1 83 ? -7.540 9.616 -3.005 1.00 98.19 83 ILE A C 1
ATOM 648 O O . ILE A 1 83 ? -7.081 9.436 -1.882 1.00 98.19 83 ILE A O 1
ATOM 652 N N . GLY A 1 84 ? -8.013 10.798 -3.408 1.00 97.62 84 GLY A N 1
ATOM 653 C CA . GLY A 1 84 ? -8.016 11.977 -2.541 1.00 97.62 84 GLY A CA 1
ATOM 654 C C . GLY A 1 84 ? -8.903 11.800 -1.307 1.00 97.62 84 GLY A C 1
ATOM 655 O O . GLY A 1 84 ? -8.473 12.105 -0.196 1.00 97.62 84 GLY A O 1
ATOM 656 N N . GLU A 1 85 ? -10.112 11.267 -1.489 1.00 97.88 85 GLU A N 1
ATOM 657 C CA . GLU A 1 85 ? -11.055 11.010 -0.395 1.00 97.88 85 GLU A CA 1
ATOM 658 C C . GLU A 1 85 ? -10.519 9.957 0.588 1.00 97.88 85 GLU A C 1
ATOM 660 O O . GLU A 1 85 ? -10.544 10.175 1.804 1.00 97.88 85 GLU A O 1
ATOM 665 N N . ALA A 1 86 ? -9.980 8.844 0.079 1.00 97.56 86 ALA A N 1
ATOM 666 C CA . ALA A 1 86 ? -9.397 7.796 0.910 1.00 97.56 86 ALA A CA 1
ATOM 667 C C . ALA A 1 86 ? -8.127 8.274 1.634 1.00 97.56 86 ALA A C 1
ATOM 669 O O . ALA A 1 86 ? -7.954 7.991 2.819 1.00 97.56 86 ALA A O 1
ATOM 670 N N . GLU A 1 87 ? -7.257 9.037 0.967 1.00 97.94 87 GLU A N 1
ATOM 671 C CA . GLU A 1 87 ? -6.041 9.583 1.577 1.00 97.94 87 GLU A CA 1
ATOM 672 C C . GLU A 1 87 ? -6.370 10.541 2.728 1.00 97.94 87 GLU A C 1
ATOM 674 O O . GLU A 1 87 ? -5.790 10.429 3.811 1.00 97.94 87 GLU A O 1
ATOM 679 N N . GLU A 1 88 ? -7.326 11.454 2.531 1.00 97.56 88 GLU A N 1
ATOM 680 C CA . GLU A 1 88 ? -7.764 12.381 3.578 1.00 97.56 88 GLU A CA 1
ATOM 681 C C . GLU A 1 88 ? -8.352 11.628 4.781 1.00 97.56 88 GLU A C 1
ATOM 683 O O . GLU A 1 88 ? -7.973 11.894 5.928 1.00 97.56 88 GLU A O 1
ATOM 688 N N . ALA A 1 89 ? -9.223 10.644 4.530 1.00 96.62 89 ALA A N 1
ATOM 689 C CA . ALA A 1 89 ? -9.812 9.815 5.578 1.00 96.62 89 ALA A CA 1
ATOM 690 C C . ALA A 1 89 ? -8.742 9.038 6.365 1.00 96.62 89 ALA A C 1
ATOM 692 O O . ALA A 1 89 ? -8.761 9.029 7.601 1.00 96.62 89 ALA A O 1
ATOM 693 N N . ASN A 1 90 ? -7.771 8.449 5.663 1.00 96.75 90 ASN A N 1
ATOM 694 C CA . ASN A 1 90 ? -6.685 7.691 6.275 1.00 96.75 90 ASN A CA 1
ATOM 695 C C . ASN A 1 90 ? -5.766 8.586 7.119 1.00 96.75 90 ASN A C 1
ATOM 697 O O . ASN A 1 90 ? -5.422 8.219 8.246 1.00 96.75 90 ASN A O 1
ATOM 701 N N . TRP A 1 91 ? -5.424 9.789 6.646 1.00 95.94 91 TRP A N 1
ATOM 702 C CA . TRP A 1 91 ? -4.673 10.757 7.452 1.00 95.94 91 TRP A CA 1
ATOM 703 C C . TRP A 1 91 ? -5.442 11.213 8.694 1.00 95.94 91 TRP A C 1
ATOM 705 O O . TRP A 1 91 ? -4.835 11.355 9.759 1.00 95.94 91 TRP A O 1
ATOM 715 N N . SER A 1 92 ? -6.758 11.435 8.592 1.00 95.38 92 SER A N 1
ATOM 716 C CA . SER A 1 92 ? -7.584 11.796 9.753 1.00 95.38 92 SER A CA 1
ATOM 717 C C . SER A 1 92 ? -7.554 10.687 10.805 1.00 95.38 92 SER A C 1
ATOM 719 O O . SER A 1 92 ? -7.182 10.943 11.952 1.00 95.38 92 SER A O 1
ATOM 721 N N . ALA A 1 93 ? -7.827 9.440 10.405 1.00 93.81 93 ALA A N 1
ATOM 722 C CA . ALA A 1 93 ? -7.810 8.283 11.302 1.00 93.81 93 ALA A CA 1
ATOM 723 C C . ALA A 1 93 ? -6.434 8.080 11.965 1.00 93.81 93 ALA A C 1
ATOM 725 O O . ALA A 1 93 ? -6.339 7.861 13.175 1.00 93.81 93 ALA A O 1
ATOM 726 N N . PHE A 1 94 ? -5.354 8.229 11.194 1.00 93.12 94 PHE A N 1
ATOM 727 C CA . PHE A 1 94 ? -3.986 8.091 11.694 1.00 93.12 94 PHE A CA 1
ATOM 728 C C . PHE A 1 94 ? -3.593 9.184 12.701 1.00 93.12 94 PHE A C 1
ATOM 730 O O . PHE A 1 94 ? -2.837 8.928 13.645 1.00 93.12 94 PHE A O 1
ATOM 737 N N . ASN A 1 95 ? -4.081 10.413 12.515 1.00 91.06 95 ASN A N 1
ATOM 738 C CA . ASN A 1 95 ? -3.777 11.552 13.388 1.00 91.06 95 ASN A CA 1
ATOM 739 C C . ASN A 1 95 ? -4.648 11.599 14.650 1.00 91.06 95 ASN A C 1
ATOM 741 O O . ASN A 1 95 ? -4.212 12.124 15.675 1.00 91.06 95 ASN A O 1
ATOM 745 N N . GLU A 1 96 ? -5.860 11.047 14.598 1.00 89.69 96 GLU A N 1
ATOM 746 C CA . GLU A 1 96 ? -6.743 10.922 15.762 1.00 89.69 96 GLU A CA 1
ATOM 747 C C . GLU A 1 96 ? -6.270 9.838 16.744 1.00 89.69 96 GLU A C 1
ATOM 749 O O . GLU A 1 96 ? -6.532 9.931 17.948 1.00 89.69 96 GLU A O 1
ATOM 754 N N . ASN A 1 97 ? -5.520 8.839 16.266 1.00 82.19 97 ASN A N 1
ATOM 755 C CA . ASN A 1 97 ? -4.951 7.797 17.111 1.00 82.19 97 ASN A CA 1
ATOM 756 C C . ASN A 1 97 ? -3.646 8.261 17.799 1.00 82.19 97 ASN A C 1
ATOM 758 O O . ASN A 1 97 ? -2.601 8.432 17.169 1.00 82.19 97 ASN A O 1
ATOM 762 N N . ILE A 1 98 ? -3.694 8.419 19.129 1.00 74.88 98 ILE A N 1
ATOM 763 C CA . ILE A 1 98 ? -2.591 8.920 19.980 1.00 74.88 98 ILE A CA 1
ATOM 764 C C . ILE A 1 98 ? -1.660 7.772 20.445 1.00 74.88 98 ILE A C 1
ATOM 766 O O . ILE A 1 98 ? -1.046 7.831 21.517 1.00 74.88 98 ILE A O 1
ATOM 770 N N . GLY A 1 99 ? -1.559 6.690 19.669 1.00 78.06 99 GLY A N 1
ATOM 771 C CA . GLY A 1 99 ? -0.610 5.603 19.912 1.00 78.06 99 GLY A CA 1
ATOM 772 C C . GLY A 1 99 ? 0.825 6.126 20.078 1.00 78.06 99 GLY A C 1
ATOM 773 O O . GLY A 1 99 ? 1.270 7.016 19.354 1.00 78.06 99 GLY A O 1
ATOM 774 N N . LYS A 1 100 ? 1.566 5.606 21.067 1.00 78.56 100 LYS A N 1
ATOM 775 C CA . LYS A 1 100 ? 2.941 6.073 21.348 1.00 78.56 100 LYS A CA 1
ATOM 776 C C . LYS A 1 100 ? 3.954 5.529 20.351 1.00 78.56 100 LYS A C 1
ATOM 778 O O . LYS A 1 100 ? 4.993 6.154 20.141 1.00 78.56 100 LYS A O 1
ATOM 783 N N . LYS A 1 101 ? 3.691 4.340 19.815 1.00 85.25 101 LYS A N 1
ATOM 784 C CA . LYS A 1 101 ? 4.494 3.703 18.776 1.00 85.25 101 LYS A CA 1
ATOM 785 C C . LYS A 1 101 ? 3.723 3.722 17.468 1.00 85.25 101 LYS A C 1
ATOM 787 O O . LYS A 1 101 ? 2.499 3.740 17.479 1.00 85.25 101 LYS A O 1
ATOM 792 N N . PHE A 1 102 ? 4.456 3.674 16.360 1.00 86.75 102 PHE A N 1
ATOM 793 C CA . PHE A 1 102 ? 3.877 3.613 15.022 1.00 86.75 102 PHE A CA 1
ATOM 794 C C . PHE A 1 102 ? 2.864 2.463 14.890 1.00 86.75 102 PHE A C 1
ATOM 796 O O . PHE A 1 102 ? 1.724 2.730 14.539 1.00 86.75 102 PHE A O 1
ATOM 803 N N . ARG A 1 103 ? 3.236 1.240 15.303 1.00 87.38 103 ARG A N 1
ATOM 804 C CA . ARG A 1 103 ? 2.343 0.067 15.352 1.00 87.38 103 ARG A CA 1
ATOM 805 C C . ARG A 1 103 ? 1.014 0.348 16.056 1.00 87.38 103 ARG A C 1
ATOM 807 O O . ARG A 1 103 ? -0.033 0.133 15.471 1.00 87.38 103 ARG A O 1
ATOM 814 N N . ASP A 1 104 ? 1.058 0.899 17.271 1.00 88.12 104 ASP A N 1
ATOM 815 C CA . ASP A 1 104 ? -0.149 1.174 18.069 1.00 88.12 104 ASP A CA 1
ATOM 816 C C . ASP A 1 104 ? -1.119 2.142 17.354 1.00 88.12 104 ASP A C 1
ATOM 818 O O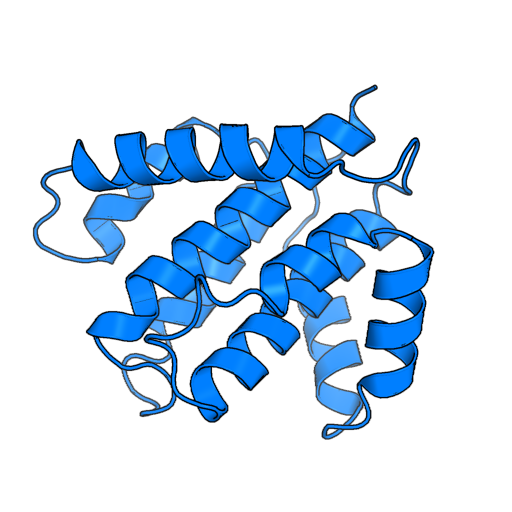 . ASP A 1 104 ? -2.313 2.185 17.649 1.00 88.12 104 ASP A O 1
ATOM 822 N N . ARG A 1 105 ? -0.609 2.968 16.428 1.00 89.81 105 ARG A N 1
ATOM 823 C CA . ARG A 1 105 ? -1.435 3.889 15.636 1.00 89.81 105 ARG A CA 1
ATOM 824 C C . ARG A 1 105 ? -2.174 3.180 14.500 1.00 89.81 105 ARG A C 1
ATOM 826 O O . ARG A 1 105 ? -3.142 3.742 13.993 1.00 89.81 105 ARG A O 1
ATOM 833 N N . LEU A 1 106 ? -1.745 1.973 14.123 1.00 91.88 106 LEU A N 1
ATOM 834 C CA . LEU A 1 106 ? -2.303 1.217 13.004 1.00 91.88 106 LEU A CA 1
ATOM 835 C C . LEU A 1 106 ? -3.531 0.379 13.386 1.00 91.88 106 LEU A C 1
ATOM 837 O O . LEU A 1 106 ? -4.348 0.099 12.514 1.00 91.88 106 LEU A O 1
ATOM 841 N N . ASP A 1 107 ? -3.706 0.044 14.671 1.00 89.62 107 ASP A N 1
ATOM 842 C CA . ASP A 1 107 ? -4.800 -0.810 15.174 1.00 89.62 107 ASP A CA 1
ATOM 843 C C . ASP A 1 107 ? -6.188 -0.382 14.657 1.00 89.62 107 ASP A C 1
ATOM 845 O O . ASP A 1 107 ? -7.008 -1.217 14.280 1.00 89.62 107 ASP A O 1
ATOM 849 N N . VAL A 1 108 ? -6.432 0.931 14.565 1.00 91.19 108 VAL A N 1
ATOM 850 C CA . VAL A 1 108 ? -7.707 1.499 14.086 1.00 91.19 108 VAL A CA 1
ATOM 851 C C . VAL A 1 108 ? -8.057 1.075 12.654 1.00 91.19 108 VAL A C 1
ATOM 853 O O . VAL A 1 108 ? -9.232 0.982 12.311 1.00 91.19 108 VAL A O 1
ATOM 856 N N . PHE A 1 109 ? -7.059 0.793 11.815 1.00 93.38 109 PHE A N 1
ATOM 857 C CA . PHE A 1 109 ? -7.276 0.402 10.423 1.00 93.38 109 PHE A CA 1
ATOM 858 C C . PHE A 1 109 ? -7.680 -1.067 10.284 1.00 93.38 109 PHE A C 1
ATOM 860 O O . PHE A 1 109 ? -8.409 -1.397 9.350 1.00 93.38 109 PHE A O 1
ATOM 867 N N . PHE A 1 110 ? -7.275 -1.933 11.219 1.00 90.81 110 PHE A N 1
ATOM 868 C CA . PHE A 1 110 ? -7.677 -3.344 11.230 1.00 90.81 110 PHE A CA 1
ATOM 869 C C . PHE A 1 110 ? -9.158 -3.518 11.564 1.00 90.81 110 PHE A C 1
ATOM 871 O O . PHE A 1 110 ? -9.798 -4.435 11.067 1.00 90.81 110 PHE A O 1
ATOM 878 N N . GLU A 1 111 ? -9.745 -2.597 12.330 1.00 85.19 111 GLU A N 1
ATOM 879 C CA . GLU A 1 111 ? -11.186 -2.607 12.612 1.00 85.19 111 GLU A CA 1
ATOM 880 C C . GLU A 1 111 ? -12.042 -2.220 11.389 1.00 85.19 111 GLU A C 1
ATOM 882 O O . GLU A 1 111 ? -13.261 -2.409 11.400 1.00 85.19 111 GLU A O 1
ATOM 887 N N . GLN A 1 112 ? -11.424 -1.653 10.347 1.00 79.69 112 GLN A N 1
ATOM 888 C CA . GLN A 1 112 ? -12.112 -1.009 9.223 1.00 79.69 112 GLN A CA 1
ATOM 889 C C . GLN A 1 112 ? -11.959 -1.739 7.885 1.00 79.69 112 GLN A C 1
ATOM 891 O O . GLN A 1 112 ? -12.624 -1.355 6.925 1.00 79.69 112 GLN A O 1
ATOM 896 N N . THR A 1 113 ? -11.126 -2.778 7.795 1.00 85.12 113 THR A N 1
ATOM 897 C CA . THR A 1 113 ? -10.915 -3.530 6.549 1.00 85.12 113 THR A CA 1
ATOM 898 C C . THR A 1 113 ? -11.310 -4.992 6.699 1.00 85.12 113 THR A C 1
ATOM 900 O O . THR A 1 113 ? -11.160 -5.596 7.755 1.00 85.12 113 THR A O 1
ATOM 903 N N . GLN A 1 114 ? -11.801 -5.583 5.609 1.00 87.44 114 GLN A N 1
ATOM 904 C CA . GLN A 1 114 ? -11.993 -7.031 5.518 1.00 87.44 114 GLN A CA 1
ATOM 905 C C . GLN A 1 114 ? -10.729 -7.746 5.020 1.00 87.44 114 GLN A C 1
ATOM 907 O O . GLN A 1 114 ? -10.725 -8.971 4.937 1.00 87.44 114 GLN A O 1
ATOM 912 N N . GLN A 1 115 ? -9.672 -7.010 4.664 1.00 93.94 115 GLN A N 1
ATOM 913 C CA . GLN A 1 115 ? -8.414 -7.537 4.125 1.00 93.94 115 GLN A CA 1
ATOM 914 C C . GLN A 1 115 ? -7.308 -7.466 5.172 1.00 93.94 115 GLN A C 1
ATOM 916 O O . GLN A 1 115 ? -6.240 -6.901 4.930 1.00 93.94 115 GLN A O 1
ATOM 921 N N . GLU A 1 116 ? -7.583 -8.039 6.342 1.00 94.19 116 GLU A N 1
ATOM 922 C CA . GLU A 1 116 ? -6.650 -8.051 7.471 1.00 94.19 116 GLU A CA 1
ATOM 923 C C . GLU A 1 116 ? -5.265 -8.577 7.061 1.00 94.19 116 GLU A C 1
ATOM 925 O O . GLU A 1 116 ? -4.273 -7.953 7.413 1.00 94.19 116 GLU A O 1
ATOM 930 N N . ASP A 1 117 ? -5.179 -9.626 6.232 1.00 96.62 117 ASP A N 1
ATOM 931 C CA . ASP A 1 117 ? -3.897 -10.184 5.765 1.00 96.62 117 ASP A CA 1
ATOM 932 C C . ASP A 1 117 ? -3.098 -9.205 4.881 1.00 96.62 117 ASP A C 1
ATOM 934 O O . ASP A 1 117 ? -1.872 -9.145 4.966 1.00 96.62 117 ASP A O 1
ATOM 938 N N . LEU A 1 118 ? -3.763 -8.405 4.037 1.00 96.38 118 LEU A N 1
ATOM 939 C CA . LEU A 1 118 ? -3.078 -7.382 3.235 1.00 96.38 118 LEU A CA 1
ATOM 940 C C . LEU A 1 118 ? -2.609 -6.216 4.097 1.00 96.38 118 LEU A C 1
ATOM 942 O O . LEU A 1 118 ? -1.525 -5.681 3.866 1.00 96.38 118 LEU A O 1
ATOM 946 N N . LEU A 1 119 ? -3.415 -5.822 5.082 1.00 96.06 119 LEU A N 1
ATOM 947 C CA . LEU A 1 119 ? -3.025 -4.780 6.018 1.00 96.06 119 LEU A CA 1
ATOM 948 C C . LEU A 1 119 ? -1.882 -5.247 6.929 1.00 96.06 119 LEU A C 1
ATOM 950 O O . LEU A 1 119 ? -0.948 -4.482 7.148 1.00 96.06 119 LEU A O 1
ATOM 954 N N . ALA A 1 120 ? -1.905 -6.505 7.374 1.00 95.06 120 ALA A N 1
ATOM 955 C CA . ALA A 1 120 ? -0.822 -7.138 8.119 1.00 95.06 120 ALA A CA 1
ATOM 956 C C . ALA A 1 120 ? 0.467 -7.192 7.290 1.00 95.06 120 ALA A C 1
ATOM 958 O O . ALA A 1 120 ? 1.522 -6.817 7.786 1.00 95.06 120 ALA A O 1
ATOM 959 N N . PHE A 1 121 ? 0.384 -7.540 6.001 1.00 96.12 121 PHE A N 1
ATOM 960 C CA . PHE A 1 121 ? 1.531 -7.464 5.094 1.00 96.12 121 PHE A CA 1
ATOM 961 C C . PHE A 1 121 ? 2.121 -6.047 5.013 1.00 96.12 121 PHE A C 1
ATOM 963 O O . PHE A 1 121 ? 3.339 -5.887 5.087 1.00 96.12 121 PHE A O 1
ATOM 970 N N . ILE A 1 122 ? 1.275 -5.018 4.872 1.00 95.75 122 ILE A N 1
ATOM 971 C CA . ILE A 1 122 ? 1.725 -3.619 4.861 1.00 95.75 122 ILE A CA 1
ATOM 972 C C . ILE A 1 122 ? 2.385 -3.275 6.198 1.00 95.75 122 ILE A C 1
ATOM 974 O O . ILE A 1 122 ? 3.473 -2.711 6.211 1.00 95.75 122 ILE A O 1
ATOM 978 N N . GLU A 1 123 ? 1.753 -3.612 7.321 1.00 94.00 123 GLU A N 1
ATOM 979 C CA . GLU A 1 123 ? 2.306 -3.365 8.650 1.00 94.00 123 GLU A CA 1
ATOM 980 C C . GLU A 1 123 ? 3.685 -4.022 8.812 1.00 94.00 123 GLU A C 1
ATOM 982 O O . GLU A 1 123 ? 4.658 -3.346 9.157 1.00 94.00 123 GLU A O 1
ATOM 987 N N . ASP A 1 124 ? 3.782 -5.321 8.540 1.00 92.31 124 ASP A N 1
ATOM 988 C CA . ASP A 1 124 ? 5.006 -6.094 8.710 1.00 92.31 124 ASP A CA 1
ATOM 989 C C . ASP A 1 124 ? 6.121 -5.577 7.803 1.00 92.31 124 ASP A C 1
ATOM 991 O O . ASP A 1 124 ? 7.253 -5.426 8.260 1.00 92.31 124 ASP A O 1
ATOM 995 N N . ALA A 1 125 ? 5.809 -5.200 6.560 1.00 91.94 125 ALA A N 1
ATOM 996 C CA . ALA A 1 125 ? 6.772 -4.611 5.633 1.00 91.94 125 ALA A CA 1
ATOM 997 C C . ALA A 1 125 ? 7.370 -3.287 6.138 1.00 91.94 125 ALA A C 1
ATOM 999 O O . ALA A 1 125 ? 8.507 -2.965 5.800 1.00 91.94 125 ALA A O 1
ATOM 1000 N N . LEU A 1 126 ? 6.629 -2.516 6.939 1.00 90.94 126 LEU A N 1
ATOM 1001 C CA . LEU A 1 126 ? 7.081 -1.222 7.463 1.00 90.94 126 LEU A CA 1
ATOM 1002 C C . LEU A 1 126 ? 7.719 -1.317 8.852 1.00 90.94 126 LEU A C 1
ATOM 1004 O O . LEU A 1 126 ? 8.424 -0.389 9.261 1.00 90.94 126 LEU A O 1
ATOM 1008 N N . ILE A 1 127 ? 7.464 -2.407 9.583 1.00 85.50 127 ILE A N 1
ATOM 1009 C CA . ILE A 1 127 ? 8.035 -2.656 10.912 1.00 85.50 127 ILE A CA 1
ATOM 1010 C C . ILE A 1 127 ? 9.274 -3.549 10.843 1.00 85.50 127 ILE A C 1
ATOM 1012 O O . ILE A 1 127 ? 10.218 -3.303 11.590 1.00 85.50 127 ILE A O 1
ATOM 1016 N N . ALA A 1 128 ? 9.311 -4.555 9.967 1.00 73.19 128 ALA A N 1
ATOM 1017 C CA . ALA A 1 128 ? 10.500 -5.388 9.765 1.00 73.19 128 ALA A CA 1
ATOM 1018 C C . ALA A 1 128 ? 11.701 -4.546 9.292 1.00 73.19 128 ALA A C 1
ATOM 1020 O O . ALA A 1 128 ? 12.830 -4.769 9.721 1.00 73.19 128 ALA A O 1
ATOM 1021 N N . ASP A 1 129 ? 11.424 -3.493 8.522 1.00 63.28 129 ASP A N 1
ATOM 1022 C CA . ASP A 1 129 ? 12.374 -2.462 8.084 1.00 63.28 129 ASP A CA 1
ATOM 1023 C C . ASP A 1 129 ? 12.777 -1.478 9.214 1.00 63.28 129 ASP A C 1
ATOM 1025 O O . ASP A 1 129 ? 13.310 -0.399 8.974 1.00 63.28 129 ASP A O 1
ATOM 1029 N N . GLU A 1 130 ? 12.485 -1.777 10.488 1.00 59.94 130 GLU A N 1
ATOM 1030 C CA . GLU A 1 130 ? 13.162 -1.110 11.612 1.00 59.94 130 GLU A CA 1
ATOM 1031 C C . GLU A 1 130 ? 14.617 -1.573 11.766 1.00 59.94 130 GLU A C 1
ATOM 1033 O O . GLU A 1 130 ? 15.413 -0.856 12.379 1.00 59.94 130 GLU A O 1
ATOM 1038 N N . GLU A 1 131 ? 14.959 -2.748 11.228 1.00 56.25 131 GLU A N 1
ATOM 1039 C CA . GLU A 1 131 ? 16.313 -3.312 11.272 1.00 56.25 131 GLU A CA 1
ATOM 1040 C C . GLU A 1 131 ? 17.123 -3.025 9.996 1.00 56.25 131 GLU A C 1
ATOM 1042 O O . GLU A 1 131 ? 18.331 -2.795 10.089 1.00 56.25 131 GLU A O 1
ATOM 1047 N N . ASP A 1 132 ? 16.465 -2.980 8.835 1.00 60.09 132 ASP A N 1
ATOM 1048 C CA . ASP A 1 132 ? 17.052 -2.612 7.546 1.00 60.09 132 ASP A CA 1
ATOM 1049 C C . ASP A 1 132 ? 16.809 -1.108 7.291 1.00 60.09 132 ASP A C 1
ATOM 1051 O O . ASP A 1 132 ? 15.694 -0.611 7.341 1.00 60.09 132 ASP A O 1
ATOM 1055 N N . GLU A 1 133 ? 17.864 -0.311 7.083 1.00 72.06 133 GLU A N 1
ATOM 1056 C CA . GLU A 1 133 ? 17.780 1.167 7.027 1.00 72.06 133 GLU A CA 1
ATOM 1057 C C . GLU A 1 133 ? 17.077 1.728 5.760 1.00 72.06 133 GLU A C 1
ATOM 1059 O O . GLU A 1 133 ? 17.360 2.856 5.346 1.00 72.06 133 GLU A O 1
ATOM 1064 N N . ILE A 1 134 ? 16.199 0.965 5.097 1.00 85.50 134 ILE A N 1
ATOM 1065 C CA . ILE A 1 134 ? 15.514 1.398 3.868 1.00 85.50 134 ILE A CA 1
ATOM 1066 C C . ILE A 1 134 ? 14.499 2.500 4.187 1.00 85.50 134 ILE A C 1
ATOM 1068 O O . ILE A 1 134 ? 14.456 3.507 3.477 1.00 85.50 134 ILE A O 1
ATOM 1072 N N . LEU A 1 135 ? 13.715 2.339 5.259 1.00 89.88 135 LEU A N 1
ATOM 1073 C CA . LEU A 1 135 ? 12.719 3.319 5.691 1.00 89.88 135 LEU A CA 1
ATOM 1074 C C . LEU A 1 135 ? 13.244 4.235 6.792 1.00 89.88 135 LEU A C 1
ATOM 1076 O O . LEU A 1 135 ? 13.605 3.817 7.895 1.00 89.88 135 LEU A O 1
ATOM 1080 N N . THR A 1 136 ? 13.181 5.535 6.529 1.00 90.31 136 THR A N 1
ATOM 1081 C CA . THR A 1 136 ? 13.374 6.552 7.556 1.00 90.31 136 THR A CA 1
ATOM 1082 C C . THR A 1 136 ? 12.165 6.615 8.488 1.00 90.31 136 THR A C 1
ATOM 1084 O O . THR A 1 136 ? 11.056 6.168 8.177 1.00 90.31 136 THR A O 1
ATOM 1087 N N . LYS A 1 137 ? 12.358 7.236 9.656 1.00 87.19 137 LYS A N 1
ATOM 1088 C CA . LYS A 1 137 ? 11.247 7.495 10.580 1.00 87.19 137 LYS A CA 1
ATOM 1089 C C . LYS A 1 137 ? 10.201 8.415 9.957 1.00 87.19 137 LYS A C 1
ATOM 1091 O O . LYS A 1 137 ? 9.018 8.201 10.194 1.00 87.19 137 LYS A O 1
ATOM 1096 N N . GLU A 1 138 ? 10.627 9.418 9.185 1.00 89.06 138 GLU A N 1
ATOM 1097 C CA . GLU A 1 138 ? 9.710 10.337 8.510 1.00 89.06 138 GLU A CA 1
ATOM 1098 C C . GLU A 1 138 ? 8.993 9.692 7.315 1.00 89.06 138 GLU A C 1
ATOM 1100 O O . GLU A 1 138 ? 7.850 10.045 7.041 1.00 89.06 138 GLU A O 1
ATOM 1105 N N . GLY A 1 139 ? 9.633 8.750 6.615 1.00 92.50 139 GLY A N 1
ATOM 1106 C CA . GLY A 1 139 ? 9.066 8.100 5.433 1.00 92.50 139 GLY A CA 1
ATOM 1107 C C . GLY A 1 139 ? 8.033 7.019 5.742 1.00 92.50 139 GLY A C 1
ATOM 1108 O O . GLY A 1 139 ? 7.151 6.754 4.926 1.00 92.50 139 GLY A O 1
ATOM 1109 N N . ARG A 1 140 ? 8.073 6.434 6.943 1.00 92.19 140 ARG A N 1
ATOM 1110 C CA . ARG A 1 140 ? 7.190 5.322 7.315 1.00 92.19 140 ARG A CA 1
ATOM 1111 C C . ARG A 1 140 ? 5.704 5.677 7.292 1.00 92.19 140 ARG A C 1
ATOM 1113 O O . ARG A 1 140 ? 4.902 4.898 6.782 1.00 92.19 140 ARG A O 1
ATOM 1120 N N . GLU A 1 141 ? 5.329 6.837 7.831 1.00 93.69 141 GLU A N 1
ATOM 1121 C CA . GLU A 1 141 ? 3.915 7.238 7.888 1.00 93.69 141 GLU A CA 1
ATOM 1122 C C . GLU A 1 141 ? 3.346 7.515 6.486 1.00 93.69 141 GLU A C 1
ATOM 1124 O O . GLU A 1 141 ? 2.329 6.911 6.144 1.00 93.69 141 GLU A O 1
ATOM 1129 N N . PRO A 1 142 ? 4.001 8.321 5.624 1.00 95.44 142 PRO A N 1
ATOM 1130 C CA . PRO A 1 142 ? 3.547 8.509 4.248 1.00 95.44 142 PRO A CA 1
ATOM 1131 C C . PRO A 1 142 ? 3.462 7.211 3.438 1.00 95.44 142 PRO A C 1
ATOM 1133 O O . PRO A 1 142 ? 2.523 7.051 2.663 1.00 95.44 142 PRO A O 1
ATOM 1136 N N . VAL A 1 143 ? 4.402 6.271 3.611 1.00 96.62 143 VAL A N 1
ATOM 1137 C CA . VAL A 1 143 ? 4.356 4.979 2.902 1.00 96.62 143 VAL A CA 1
ATOM 1138 C C . VAL A 1 143 ? 3.161 4.142 3.360 1.00 96.62 143 VAL A C 1
ATOM 1140 O O . VAL A 1 143 ? 2.448 3.595 2.520 1.00 96.62 143 VAL A O 1
ATOM 1143 N N . PHE A 1 144 ? 2.890 4.084 4.667 1.00 96.38 144 PHE A N 1
ATOM 1144 C CA . PHE A 1 144 ? 1.702 3.401 5.181 1.00 96.38 144 PHE A CA 1
ATOM 1145 C C . PHE A 1 144 ? 0.415 4.000 4.623 1.00 96.38 144 PHE A C 1
ATOM 1147 O O . PHE A 1 144 ? -0.414 3.270 4.081 1.00 96.38 144 PHE A O 1
ATOM 1154 N N . ILE A 1 145 ? 0.260 5.325 4.717 1.00 97.06 145 ILE A N 1
ATOM 1155 C CA . ILE A 1 145 ? -0.950 6.002 4.246 1.00 97.06 145 ILE A CA 1
ATOM 1156 C C . ILE A 1 145 ? -1.143 5.786 2.749 1.00 97.06 145 ILE A C 1
ATOM 1158 O O . ILE A 1 145 ? -2.264 5.513 2.324 1.00 97.06 145 ILE A O 1
ATOM 1162 N N . ALA A 1 146 ? -0.071 5.812 1.958 1.00 98.38 146 ALA A N 1
ATOM 1163 C CA . ALA A 1 146 ? -0.152 5.529 0.532 1.00 98.38 146 ALA A CA 1
ATOM 1164 C C . ALA A 1 146 ? -0.677 4.119 0.249 1.00 98.38 146 ALA A C 1
ATOM 1166 O O . ALA A 1 146 ? -1.596 3.945 -0.550 1.00 98.38 146 ALA A O 1
ATOM 1167 N N . LEU A 1 147 ? -0.121 3.106 0.919 1.00 98.38 147 LEU A N 1
ATOM 1168 C CA . LEU A 1 147 ? -0.511 1.712 0.711 1.00 98.38 147 LEU A CA 1
ATOM 1169 C C . LEU A 1 147 ? -1.933 1.436 1.207 1.00 98.38 147 LEU A C 1
ATOM 1171 O O . LEU A 1 147 ? -2.698 0.770 0.512 1.00 98.38 147 LEU A O 1
ATOM 1175 N N . LYS A 1 148 ? -2.314 1.995 2.361 1.00 97.69 148 LYS A N 1
ATOM 1176 C CA . LYS A 1 148 ? -3.677 1.894 2.891 1.00 97.69 148 LYS A CA 1
ATOM 1177 C C . LYS A 1 148 ? -4.695 2.583 1.979 1.00 97.69 148 LYS A C 1
ATOM 1179 O O . LYS A 1 148 ? -5.725 1.993 1.676 1.00 97.69 148 LYS A O 1
ATOM 1184 N N . THR A 1 149 ? -4.369 3.764 1.460 1.00 98.12 149 THR A N 1
ATOM 1185 C CA . THR A 1 149 ? -5.197 4.476 0.471 1.00 98.12 149 THR A CA 1
ATOM 1186 C C . THR A 1 149 ? -5.407 3.630 -0.780 1.00 98.12 149 THR A C 1
ATOM 1188 O O . THR A 1 149 ? -6.533 3.468 -1.240 1.00 98.12 149 THR A O 1
ATOM 1191 N N . ILE A 1 150 ? -4.339 3.026 -1.309 1.00 98.12 150 ILE A N 1
ATOM 1192 C CA . ILE A 1 150 ? -4.438 2.135 -2.470 1.00 98.12 150 ILE A CA 1
ATOM 1193 C C . ILE A 1 150 ? -5.321 0.920 -2.158 1.00 98.12 150 ILE A C 1
ATOM 1195 O O . ILE A 1 150 ? -6.143 0.554 -2.997 1.00 98.12 150 ILE A O 1
ATOM 1199 N N . LEU A 1 151 ? -5.180 0.307 -0.977 1.00 96.94 1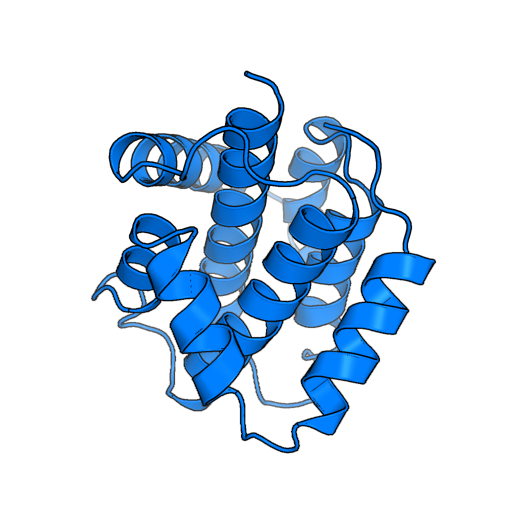51 LEU A N 1
ATOM 1200 C CA . LEU A 1 151 ? -6.016 -0.819 -0.551 1.00 96.94 151 LEU A CA 1
ATOM 1201 C C . LEU A 1 151 ? -7.504 -0.438 -0.528 1.00 96.94 151 LEU A C 1
ATOM 1203 O O . LEU A 1 151 ? -8.304 -1.141 -1.142 1.00 96.94 151 LEU A O 1
ATOM 1207 N N . ASP A 1 152 ? -7.854 0.688 0.091 1.00 95.94 152 ASP A N 1
ATOM 1208 C CA . ASP A 1 152 ? -9.245 1.149 0.196 1.00 95.94 152 ASP A CA 1
ATOM 1209 C C . ASP A 1 152 ? -9.865 1.427 -1.172 1.00 95.94 152 ASP A C 1
ATOM 1211 O O . ASP A 1 152 ? -10.957 0.948 -1.485 1.00 95.94 152 ASP A O 1
ATOM 1215 N N . CYS A 1 153 ? -9.138 2.144 -2.034 1.00 95.94 153 CYS A N 1
ATOM 1216 C CA . CYS A 1 153 ? -9.612 2.423 -3.384 1.00 95.94 153 CYS A CA 1
ATOM 1217 C C . CYS A 1 153 ? -9.793 1.141 -4.203 1.00 95.94 153 CYS A C 1
ATOM 1219 O O . CYS A 1 153 ? -10.742 1.024 -4.982 1.00 95.94 153 CYS A O 1
ATOM 1221 N N . LEU A 1 154 ? -8.882 0.174 -4.057 1.00 95.12 154 LEU A N 1
ATOM 1222 C CA . LEU A 1 154 ? -9.011 -1.117 -4.722 1.00 95.12 154 LEU A CA 1
ATOM 1223 C C . LEU A 1 154 ? -10.232 -1.877 -4.196 1.00 95.12 154 LEU A C 1
ATOM 1225 O O . LEU A 1 154 ? -11.006 -2.376 -5.013 1.00 95.12 154 LEU A O 1
ATOM 1229 N N . GLU A 1 155 ? -10.452 -1.922 -2.880 1.00 92.06 155 GLU A N 1
ATOM 1230 C CA . GLU A 1 155 ? -11.644 -2.530 -2.280 1.00 92.06 155 GLU A CA 1
ATOM 1231 C C . GLU A 1 155 ? -12.929 -1.970 -2.893 1.00 92.06 155 GLU A C 1
ATOM 1233 O O . GLU A 1 155 ? -13.735 -2.733 -3.442 1.00 92.06 155 GLU A O 1
ATOM 1238 N N . GLU A 1 156 ? -13.072 -0.647 -2.904 1.00 91.12 156 GLU A N 1
ATOM 1239 C CA . GLU A 1 156 ? -14.248 0.027 -3.449 1.00 91.12 156 GLU A CA 1
ATOM 1240 C C . GLU A 1 156 ? -14.414 -0.224 -4.958 1.00 91.12 156 GLU A C 1
ATOM 1242 O O . GLU A 1 156 ? -15.498 -0.585 -5.437 1.00 91.12 156 GLU A O 1
ATOM 1247 N N . ALA A 1 157 ? -13.330 -0.122 -5.732 1.00 91.50 157 ALA A N 1
ATOM 1248 C CA . ALA A 1 157 ? -13.359 -0.345 -7.177 1.00 91.50 157 ALA A CA 1
ATOM 1249 C C . ALA A 1 157 ? -13.687 -1.800 -7.563 1.00 91.50 157 ALA A C 1
ATOM 1251 O O . ALA A 1 157 ? -14.112 -2.062 -8.697 1.00 91.50 157 ALA A O 1
ATOM 1252 N N . ARG A 1 158 ? -13.494 -2.765 -6.651 1.00 87.69 158 ARG A N 1
ATOM 1253 C CA . ARG A 1 158 ? -13.843 -4.182 -6.858 1.00 87.69 158 ARG A CA 1
ATOM 1254 C C . ARG A 1 158 ? -15.247 -4.539 -6.359 1.00 87.69 158 ARG A C 1
ATOM 1256 O O . ARG A 1 158 ? -15.832 -5.519 -6.839 1.00 87.69 158 ARG A O 1
ATOM 1263 N N . GLU A 1 159 ? -15.821 -3.770 -5.439 1.00 78.38 159 GLU A N 1
ATOM 1264 C CA . GLU A 1 159 ? -17.151 -4.033 -4.868 1.00 78.38 159 GLU A CA 1
ATOM 1265 C C . GLU A 1 159 ? -18.331 -3.612 -5.761 1.00 78.38 159 GLU A C 1
ATOM 1267 O O . GLU A 1 159 ? -19.407 -4.193 -5.620 1.00 78.38 159 GLU A O 1
ATOM 1272 N N . GLY A 1 160 ? -18.105 -2.726 -6.740 1.00 56.22 160 GLY A N 1
ATOM 1273 C CA . GLY A 1 160 ? -19.135 -2.163 -7.640 1.00 56.22 160 GLY A CA 1
ATOM 1274 C C . GLY A 1 160 ? -19.962 -3.131 -8.485 1.00 56.22 160 GLY A C 1
ATOM 1275 O O . GLY A 1 160 ? -19.439 -4.181 -8.907 1.00 56.22 160 GLY A O 1
#

Foldseek 3Di:
DPAQDLVLLVVLLVVLVVCVLVCVVLLVVCCVQAVLLSCVLVDCVLVVDDPLLSSLLVSLLSSLVVSLCVPQNFPHYFDNVLLVVLLVVLVVQLVVQPDPDSVSSLPSVCVPDPHNSSLVVLVCSLVVCVVPVSDDPVSSVVSSSSNSSSNSSSVVRRVD

Sequence (160 aa):
MQFISETIIEQVAEAVGRLNGETEPLVAELKQKEPAILAYLTSDGFGILTNPERDYLLYLALVLWRSVEAVAPAKRPVTQDEIGEAEEANWSAFNENIGKKFRDRLDVFFEQTQQEDLLAFIEDALIADEEDEILTKEGREPVFIALKTILDCLEEAREG

Radius of gyration: 14.62 Å; chains: 1; bounding box: 37×33×40 Å

pLDDT: mean 91.52, std 8.09, range [56.22, 98.38]

Secondary structure (DSSP, 8-state):
-----HHHHHHHHHHHHTTTT--HHHHHHHHHH-HHHHHHHTSGGGTTS-HHHHHHHHHHHHHHHHHHHHHS--SSPPPHHHHHHHHHHHHHHHHH---SSHHHHHHHHHTT-S-HHHHHHHHHHHHGGGTSTTS-HHHHHHHHHHHHHHHHHHHHHHH-